Protein AF-A0A9E3CRF5-F1 (afdb_monomer_lite)

Sequence (57 aa):
RADLVMFPVDCVSHEAVTLVKRLCRQMGKRYVPLRSTGIGSFAAALASLSESSPRPR

Foldseek 3Di:
DDQEAEEEPVPDDPVVVVVCVVVCVVVVHYYDYFPHPDPVSVVVVVVVVVVPPPDDD

Structure (mmCIF, N/CA/C/O backbone):
data_AF-A0A9E3CRF5-F1
#
_entry.id   AF-A0A9E3CRF5-F1
#
loop_
_atom_site.group_PDB
_atom_site.id
_atom_site.type_symbol
_atom_site.label_atom_id
_atom_site.label_alt_id
_atom_site.label_comp_id
_atom_site.label_asym_id
_atom_site.label_entity_id
_atom_site.label_seq_id
_atom_site.pdbx_PDB_ins_code
_atom_site.Cartn_x
_atom_site.Cartn_y
_atom_site.Cartn_z
_atom_site.occupancy
_atom_site.B_iso_or_equiv
_atom_site.auth_seq_id
_atom_site.auth_comp_id
_atom_site.auth_asym_id
_atom_site.auth_atom_id
_atom_site.pdbx_PDB_model_num
ATOM 1 N N . ARG A 1 1 ? -18.732 2.821 -4.205 1.00 74.19 1 ARG A N 1
ATOM 2 C CA . ARG A 1 1 ? -18.328 1.947 -3.071 1.00 74.19 1 ARG A CA 1
ATOM 3 C C . ARG A 1 1 ? -17.211 1.041 -3.580 1.00 74.19 1 ARG A C 1
ATOM 5 O O . ARG A 1 1 ? -17.326 0.621 -4.718 1.00 74.19 1 ARG A O 1
ATOM 12 N N . ALA A 1 2 ? -16.150 0.802 -2.806 1.00 88.75 2 ALA A N 1
ATOM 13 C CA . ALA A 1 2 ? -15.012 -0.024 -3.231 1.00 88.75 2 ALA A CA 1
ATOM 14 C C . ALA A 1 2 ? -14.851 -1.256 -2.327 1.00 88.75 2 ALA A C 1
ATOM 16 O O . ALA A 1 2 ? -15.175 -1.200 -1.133 1.00 88.75 2 ALA A O 1
ATOM 17 N N . ASP A 1 3 ? -14.342 -2.350 -2.887 1.00 90.12 3 ASP A N 1
ATOM 18 C CA . ASP A 1 3 ? -14.056 -3.597 -2.159 1.00 90.12 3 ASP A CA 1
ATOM 19 C C . ASP A 1 3 ? -12.587 -3.705 -1.740 1.00 90.12 3 ASP A C 1
ATOM 21 O O . ASP A 1 3 ? -12.264 -4.355 -0.745 1.00 90.12 3 ASP A O 1
ATOM 25 N N . LEU A 1 4 ? -11.720 -2.972 -2.436 1.00 93.25 4 LEU A N 1
ATOM 26 C CA . LEU A 1 4 ? -10.291 -2.890 -2.195 1.00 93.25 4 LEU A CA 1
ATOM 27 C C . LEU A 1 4 ? -9.778 -1.496 -2.574 1.00 93.25 4 LEU A C 1
ATOM 29 O O . LEU A 1 4 ? -10.251 -0.902 -3.541 1.00 93.25 4 LEU A O 1
ATOM 33 N N . VAL A 1 5 ? -8.787 -1.000 -1.833 1.00 95.31 5 VAL A N 1
ATOM 34 C CA . VAL A 1 5 ? -8.051 0.226 -2.171 1.00 95.31 5 VAL A CA 1
ATOM 35 C C . VAL A 1 5 ? -6.610 -0.122 -2.536 1.00 95.31 5 VAL A C 1
ATOM 37 O O . VAL A 1 5 ? -5.914 -0.759 -1.751 1.00 95.31 5 VAL A O 1
ATOM 40 N N . MET A 1 6 ? -6.146 0.318 -3.702 1.00 95.31 6 MET A N 1
ATOM 41 C CA . MET A 1 6 ? -4.748 0.194 -4.124 1.00 95.31 6 MET A CA 1
ATOM 42 C C . MET A 1 6 ? -4.144 1.581 -4.313 1.00 95.31 6 MET A C 1
ATOM 44 O O . MET A 1 6 ? -4.819 2.468 -4.834 1.00 95.31 6 MET A O 1
ATOM 48 N N . PHE A 1 7 ? -2.893 1.782 -3.897 1.00 95.56 7 PHE A N 1
ATOM 49 C CA . PHE A 1 7 ? -2.207 3.059 -4.106 1.00 95.56 7 PHE A CA 1
ATOM 50 C C . PHE A 1 7 ? -0.685 2.888 -4.252 1.00 95.56 7 PHE A C 1
ATOM 52 O O . PHE A 1 7 ? -0.089 2.153 -3.463 1.00 95.56 7 PHE A O 1
ATOM 59 N N . PRO A 1 8 ? -0.044 3.563 -5.221 1.00 95.62 8 PRO A N 1
ATOM 60 C CA . PRO A 1 8 ? 1.414 3.630 -5.342 1.00 95.62 8 PRO A CA 1
ATOM 61 C C . PRO A 1 8 ? 2.018 4.487 -4.222 1.00 95.62 8 PRO A C 1
ATOM 63 O O . PRO A 1 8 ? 1.631 5.640 -4.046 1.00 95.62 8 PRO A O 1
ATOM 66 N N . VAL A 1 9 ? 2.949 3.928 -3.443 1.00 93.75 9 VAL A N 1
ATOM 67 C CA . VAL A 1 9 ? 3.545 4.620 -2.278 1.00 93.75 9 VAL A CA 1
ATOM 68 C C . VAL A 1 9 ? 4.465 5.783 -2.658 1.00 93.75 9 VAL A C 1
ATOM 70 O O . VAL A 1 9 ? 4.740 6.631 -1.819 1.00 93.75 9 VAL A O 1
ATOM 73 N N . ASP A 1 10 ? 4.933 5.816 -3.903 1.00 92.56 10 ASP A N 1
ATOM 74 C CA . ASP A 1 10 ? 5.798 6.841 -4.489 1.00 92.56 10 ASP A CA 1
ATOM 75 C C . ASP A 1 10 ? 5.027 8.050 -5.045 1.00 92.56 10 ASP A C 1
ATOM 77 O O . ASP A 1 10 ? 5.638 9.073 -5.339 1.00 92.56 10 ASP A O 1
ATOM 81 N N . CYS A 1 11 ? 3.695 7.975 -5.170 1.00 93.19 11 CYS A N 1
ATOM 82 C CA . CYS A 1 11 ? 2.879 9.066 -5.732 1.00 93.19 11 CYS A CA 1
ATOM 83 C C . CYS A 1 11 ? 1.834 9.644 -4.780 1.00 93.19 11 CYS A C 1
ATOM 85 O O . CYS A 1 11 ? 1.056 10.511 -5.175 1.00 93.19 11 CYS A O 1
ATOM 87 N N . VAL A 1 12 ? 1.797 9.185 -3.532 1.00 93.12 12 VAL A N 1
ATOM 88 C CA . VAL A 1 12 ? 0.929 9.754 -2.499 1.00 93.12 12 VAL A CA 1
ATOM 89 C C . VAL A 1 12 ? 1.767 10.215 -1.317 1.00 93.12 12 VAL A C 1
ATOM 91 O O . VAL A 1 12 ? 2.780 9.604 -0.984 1.00 93.12 12 VAL A O 1
ATOM 94 N N . SER A 1 13 ? 1.337 11.293 -0.664 1.00 96.88 13 SER A N 1
ATOM 95 C CA . SER A 1 13 ? 2.033 11.793 0.519 1.00 96.88 13 SER A CA 1
ATOM 96 C C . SER A 1 13 ? 1.876 10.842 1.709 1.00 96.88 13 SER A C 1
ATOM 98 O O . SER A 1 13 ? 0.968 10.004 1.763 1.00 96.88 13 SER A O 1
ATOM 100 N N . HIS A 1 14 ? 2.739 10.995 2.709 1.00 96.06 14 HIS A N 1
ATOM 101 C CA . HIS A 1 14 ? 2.680 10.192 3.928 1.00 96.06 14 HIS A CA 1
ATOM 102 C C . HIS A 1 14 ? 1.347 10.364 4.682 1.00 96.06 14 HIS A C 1
ATOM 104 O O . HIS A 1 14 ? 0.776 9.407 5.220 1.00 96.06 14 HIS A O 1
ATOM 110 N N . GLU A 1 15 ? 0.808 11.581 4.675 1.00 97.69 15 GLU A N 1
ATOM 111 C CA . GLU A 1 15 ? -0.479 11.936 5.268 1.00 97.69 15 GLU A CA 1
ATOM 112 C C . GLU A 1 15 ? -1.620 11.224 4.540 1.00 97.69 15 GLU A C 1
ATOM 114 O O . GLU A 1 15 ? -2.503 10.655 5.188 1.00 97.69 15 GLU A O 1
ATOM 119 N N . ALA A 1 16 ? -1.573 11.176 3.204 1.00 97.25 16 ALA A N 1
ATOM 120 C CA . ALA A 1 16 ? -2.551 10.448 2.404 1.00 97.25 16 ALA A CA 1
ATOM 121 C C . ALA A 1 16 ? -2.542 8.949 2.742 1.00 97.25 16 ALA A C 1
ATOM 123 O O . ALA A 1 16 ? -3.604 8.366 2.971 1.00 97.25 16 ALA A O 1
ATOM 124 N N . VAL A 1 17 ? -1.361 8.330 2.878 1.00 96.75 17 VAL A N 1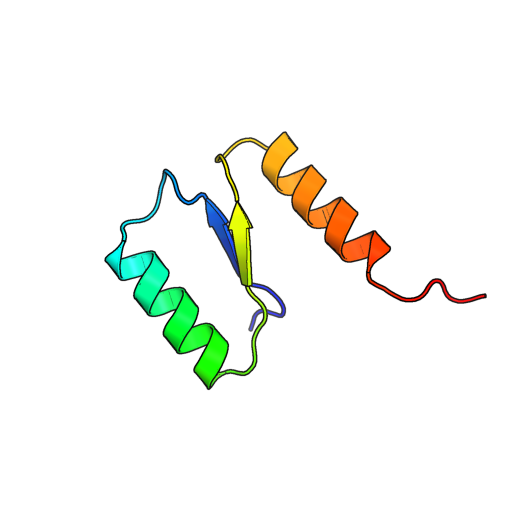
ATOM 125 C CA . VAL A 1 17 ? -1.241 6.925 3.312 1.00 96.75 17 VAL A CA 1
ATOM 126 C C . VAL A 1 17 ? -1.861 6.718 4.692 1.00 96.75 17 VAL A C 1
ATOM 128 O O . VAL A 1 17 ? -2.617 5.766 4.905 1.00 96.75 17 VAL A O 1
ATOM 131 N N . THR A 1 18 ? -1.565 7.607 5.638 1.00 97.19 18 THR A N 1
ATOM 132 C CA . THR A 1 18 ? -2.099 7.536 7.005 1.00 97.19 18 THR A CA 1
ATOM 133 C C . THR A 1 18 ? -3.624 7.637 7.010 1.00 97.19 18 THR A C 1
ATOM 135 O O . THR A 1 18 ? -4.305 6.857 7.686 1.00 97.19 18 THR A O 1
ATOM 138 N N . LEU A 1 19 ? -4.179 8.539 6.201 1.00 97.19 19 LEU A N 1
ATOM 139 C CA . LEU A 1 19 ? -5.617 8.710 6.042 1.00 97.19 19 LEU A CA 1
ATOM 140 C C . LEU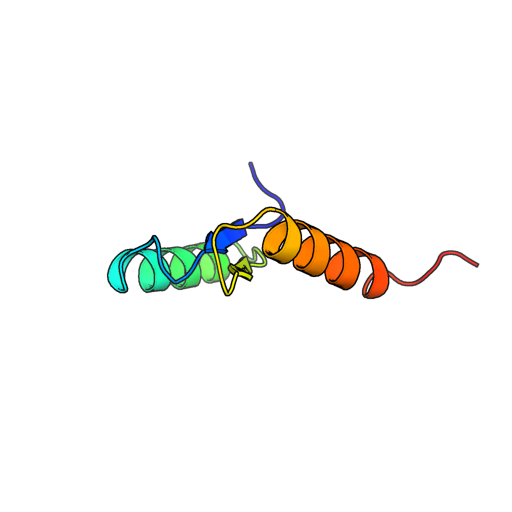 A 1 19 ? -6.274 7.476 5.411 1.00 97.19 19 LEU A C 1
ATOM 142 O O . LEU A 1 19 ? -7.267 6.989 5.954 1.00 97.19 19 LEU A O 1
ATOM 146 N N . VAL A 1 20 ? -5.698 6.920 4.340 1.00 96.25 20 VAL A N 1
ATOM 147 C CA . VAL A 1 20 ? -6.188 5.689 3.697 1.00 96.25 20 VAL A CA 1
ATOM 148 C C . VAL A 1 20 ? -6.215 4.533 4.693 1.00 96.25 20 VAL A C 1
ATOM 150 O O . VAL A 1 20 ? -7.247 3.876 4.830 1.00 96.25 20 VAL A O 1
ATOM 153 N N . LYS A 1 21 ? -5.130 4.316 5.446 1.00 95.75 21 LYS A N 1
ATOM 154 C CA . LYS A 1 21 ? -5.058 3.268 6.478 1.00 95.75 21 LYS A CA 1
ATOM 155 C C . LYS A 1 21 ? -6.150 3.435 7.533 1.00 95.75 21 LYS A C 1
ATOM 157 O O . LYS A 1 21 ? -6.830 2.466 7.875 1.00 95.75 21 LYS A O 1
ATOM 162 N N . ARG A 1 22 ? -6.344 4.660 8.037 1.00 97.69 22 ARG A N 1
ATOM 163 C CA . ARG A 1 22 ? -7.367 4.973 9.045 1.00 97.69 22 ARG A CA 1
ATOM 164 C C . ARG A 1 22 ? -8.776 4.703 8.519 1.00 97.69 22 ARG A C 1
ATOM 166 O O . ARG A 1 22 ? -9.535 4.011 9.195 1.00 97.69 22 ARG A O 1
ATOM 173 N N . LEU A 1 23 ? -9.100 5.205 7.327 1.00 96.38 23 LEU A N 1
ATOM 174 C CA . LEU A 1 23 ? -10.416 5.034 6.710 1.00 96.38 23 LEU A CA 1
ATOM 175 C C . LEU A 1 23 ? -10.702 3.567 6.394 1.00 96.38 23 LEU A C 1
ATOM 177 O O . LEU A 1 23 ? -11.769 3.061 6.731 1.00 96.38 23 LEU A O 1
ATOM 181 N N . CYS A 1 24 ? -9.741 2.858 5.802 1.00 96.62 24 CYS A N 1
ATOM 182 C CA . CYS A 1 24 ? -9.894 1.440 5.495 1.00 96.62 24 CYS A CA 1
ATOM 183 C C . CYS A 1 24 ? -10.132 0.621 6.767 1.00 96.62 24 CYS A C 1
ATOM 185 O O . CYS A 1 24 ? -11.037 -0.209 6.791 1.00 96.62 24 CYS A O 1
ATOM 187 N N . ARG A 1 25 ?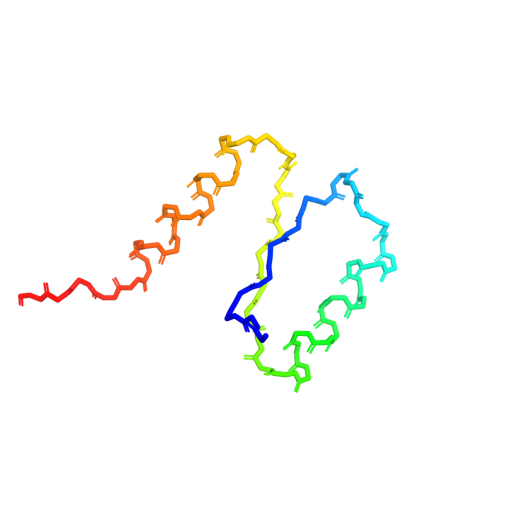 -9.410 0.918 7.855 1.00 95.56 25 ARG A N 1
ATOM 188 C CA . ARG A 1 25 ? -9.641 0.284 9.159 1.00 95.56 25 ARG A CA 1
ATOM 189 C C . ARG A 1 25 ? -11.044 0.563 9.702 1.00 95.56 25 ARG A C 1
ATOM 191 O O . ARG A 1 25 ? -11.708 -0.372 10.128 1.00 95.56 25 ARG A O 1
ATOM 198 N N . GLN A 1 26 ? -11.502 1.815 9.666 1.00 96.81 26 GLN A N 1
ATOM 199 C CA . GLN A 1 26 ? -12.844 2.188 10.139 1.00 96.81 26 GLN A CA 1
ATOM 200 C C . GLN A 1 26 ? -13.961 1.524 9.325 1.00 96.81 26 GLN A C 1
ATOM 202 O O . GLN A 1 26 ? -14.984 1.143 9.882 1.00 96.81 26 GLN A O 1
ATOM 207 N N . MET A 1 27 ? -13.762 1.365 8.017 1.00 95.06 27 MET A N 1
ATOM 208 C CA . MET A 1 27 ? -14.752 0.776 7.113 1.00 95.06 27 MET A CA 1
ATOM 209 C C . MET A 1 27 ? -14.624 -0.749 6.961 1.00 95.06 27 MET A C 1
ATOM 211 O O . MET A 1 27 ? -15.374 -1.339 6.184 1.00 95.06 27 MET A O 1
ATOM 215 N N . GLY A 1 28 ? -13.653 -1.387 7.627 1.00 94.62 28 GLY A N 1
ATOM 216 C CA . GLY A 1 28 ? -13.357 -2.813 7.449 1.00 94.62 28 GLY A CA 1
ATOM 217 C C . GLY A 1 28 ? -12.928 -3.175 6.021 1.00 94.62 28 GLY A C 1
ATOM 218 O O . GLY A 1 28 ? -13.209 -4.272 5.540 1.00 94.62 28 GLY A O 1
ATOM 219 N N . LYS A 1 29 ? -12.296 -2.242 5.304 1.00 94.75 29 LYS A N 1
ATOM 220 C CA . LYS A 1 29 ? -11.855 -2.419 3.918 1.00 94.75 29 LYS A CA 1
ATOM 221 C C . LYS A 1 29 ? -10.392 -2.825 3.860 1.00 94.75 29 LYS A C 1
ATOM 223 O O . LYS A 1 29 ? -9.558 -2.327 4.614 1.00 94.75 29 LYS A O 1
ATOM 228 N N . ARG A 1 30 ? -10.079 -3.730 2.932 1.00 94.12 30 ARG A N 1
ATOM 229 C CA . ARG A 1 30 ? -8.696 -4.101 2.631 1.00 94.12 30 ARG A CA 1
ATOM 230 C C . ARG A 1 30 ? -8.042 -2.985 1.824 1.00 94.12 30 ARG A C 1
ATOM 232 O O . ARG A 1 30 ? -8.704 -2.311 1.032 1.00 94.12 30 ARG A O 1
ATOM 239 N N . TYR A 1 31 ? -6.737 -2.828 2.000 1.00 95.12 31 TYR A N 1
ATOM 240 C CA . TYR A 1 31 ? -5.919 -1.974 1.152 1.00 95.12 31 TYR A CA 1
ATOM 241 C C . TYR A 1 31 ? -4.607 -2.678 0.798 1.00 95.12 31 TYR A C 1
ATOM 243 O O . TYR A 1 31 ? -4.123 -3.501 1.575 1.00 95.12 31 TYR A O 1
ATOM 251 N N . VAL A 1 32 ? -4.040 -2.350 -0.363 1.00 95.62 32 VAL A N 1
ATOM 252 C CA . VAL A 1 32 ? -2.778 -2.902 -0.872 1.00 95.62 32 VAL A CA 1
ATOM 253 C C . VAL A 1 32 ? -1.892 -1.746 -1.359 1.00 95.62 32 VAL A C 1
ATOM 255 O O . VAL A 1 32 ? -2.213 -1.115 -2.368 1.00 95.62 32 VAL A O 1
ATOM 258 N N . PRO A 1 33 ? -0.792 -1.425 -0.657 1.00 95.00 33 PRO A N 1
ATOM 259 C CA . PRO A 1 33 ? 0.191 -0.474 -1.161 1.00 95.00 33 PRO A CA 1
ATOM 260 C C . PRO A 1 33 ? 0.975 -1.090 -2.329 1.00 95.00 33 PRO A C 1
ATOM 262 O O . PRO A 1 33 ? 1.424 -2.233 -2.249 1.00 95.00 33 PRO A O 1
ATOM 265 N N . LEU A 1 34 ? 1.171 -0.321 -3.397 1.00 96.12 34 LEU A N 1
ATOM 266 C CA . LEU A 1 34 ? 1.947 -0.702 -4.576 1.00 96.12 34 LEU A CA 1
ATOM 267 C C . LEU A 1 34 ? 3.342 -0.076 -4.500 1.00 96.12 34 LEU A C 1
ATOM 269 O O . LEU A 1 34 ? 3.493 1.064 -4.063 1.00 96.12 34 LEU A O 1
ATOM 273 N N . ARG A 1 35 ? 4.369 -0.821 -4.923 1.00 89.62 35 ARG A N 1
ATOM 274 C CA . ARG A 1 35 ? 5.779 -0.385 -4.856 1.00 89.62 35 ARG A CA 1
ATOM 275 C C . ARG A 1 35 ? 6.160 0.614 -5.952 1.00 89.62 35 ARG A C 1
ATOM 277 O O . ARG A 1 35 ? 7.179 1.277 -5.809 1.00 89.62 35 ARG A O 1
ATOM 284 N N . SER A 1 36 ? 5.367 0.682 -7.018 1.00 92.50 36 SER A N 1
ATOM 285 C CA . SER A 1 36 ? 5.497 1.638 -8.118 1.00 92.50 36 SER A CA 1
ATOM 286 C C . SER A 1 36 ? 4.159 1.833 -8.835 1.00 92.50 36 SER A C 1
ATOM 288 O O . SER A 1 36 ? 3.226 1.037 -8.661 1.00 92.50 36 SER A O 1
ATOM 290 N N . THR A 1 37 ? 4.096 2.861 -9.681 1.00 91.00 37 THR A N 1
ATOM 291 C CA . THR A 1 37 ? 2.951 3.226 -10.538 1.00 91.00 37 THR A CA 1
ATOM 292 C C . THR A 1 37 ? 2.768 2.373 -11.791 1.00 91.00 37 THR A C 1
ATOM 294 O O . THR A 1 37 ? 1.764 2.511 -12.489 1.00 91.00 37 THR A O 1
ATOM 297 N N . GLY A 1 38 ? 3.725 1.501 -12.111 1.00 94.00 38 GLY A N 1
ATOM 298 C CA . GLY A 1 38 ? 3.707 0.737 -13.355 1.00 94.00 38 GLY A CA 1
ATOM 299 C C . GLY A 1 38 ? 2.608 -0.327 -13.404 1.00 94.00 38 GLY A C 1
ATOM 300 O O . GLY A 1 38 ? 2.257 -0.937 -12.391 1.00 94.00 38 GLY A O 1
ATOM 301 N N . ILE A 1 39 ? 2.136 -0.635 -14.617 1.00 94.38 39 ILE A N 1
ATOM 302 C CA . ILE A 1 39 ? 1.103 -1.660 -14.843 1.00 94.38 39 ILE A CA 1
ATOM 303 C C . ILE A 1 39 ? 1.520 -3.046 -14.332 1.00 94.38 39 ILE A C 1
ATOM 305 O O . ILE A 1 39 ? 0.680 -3.795 -13.850 1.00 94.38 39 ILE A O 1
ATOM 309 N N . GLY A 1 40 ? 2.819 -3.369 -14.363 1.00 95.00 40 GLY A N 1
ATOM 310 C CA . GLY A 1 40 ? 3.342 -4.630 -13.828 1.00 95.00 40 GLY A CA 1
ATOM 311 C C . GLY A 1 40 ? 3.172 -4.758 -12.310 1.00 95.00 40 GLY A C 1
ATOM 312 O O . GLY A 1 40 ? 2.776 -5.814 -11.830 1.00 95.00 40 GLY A O 1
ATOM 313 N N . SER A 1 41 ? 3.394 -3.672 -11.559 1.00 93.00 41 SER A N 1
ATOM 314 C CA . SER A 1 41 ? 3.174 -3.620 -10.102 1.00 93.00 41 SER A CA 1
ATOM 315 C C . SER A 1 41 ? 1.692 -3.815 -9.765 1.00 93.00 41 SER A C 1
ATOM 317 O O . SER A 1 41 ? 1.342 -4.591 -8.875 1.00 93.00 41 SER A O 1
ATOM 319 N N . PHE A 1 42 ? 0.809 -3.186 -10.546 1.00 93.81 42 PHE A N 1
ATOM 320 C CA . PHE A 1 42 ? -0.635 -3.368 -10.426 1.00 93.81 42 PHE A CA 1
ATOM 321 C C . PHE A 1 42 ? -1.085 -4.799 -10.770 1.00 93.81 42 PHE A C 1
ATOM 323 O O . PHE A 1 42 ? -1.814 -5.421 -9.997 1.00 93.81 42 PHE A O 1
ATOM 330 N N . ALA A 1 43 ? -0.621 -5.353 -11.894 1.00 94.94 43 ALA A N 1
ATOM 331 C CA . ALA A 1 43 ? -0.961 -6.706 -12.329 1.00 94.94 43 ALA A CA 1
ATOM 332 C C . ALA A 1 43 ? -0.474 -7.772 -11.336 1.00 94.94 43 ALA A C 1
ATOM 334 O O . ALA A 1 43 ? -1.225 -8.689 -11.009 1.00 94.94 43 ALA A O 1
ATOM 335 N N . ALA A 1 44 ? 0.742 -7.623 -10.800 1.00 93.19 44 ALA A N 1
ATOM 336 C CA . ALA A 1 44 ? 1.275 -8.511 -9.769 1.00 93.19 44 ALA A CA 1
ATOM 337 C C . ALA A 1 44 ? 0.418 -8.483 -8.494 1.00 93.19 44 ALA A C 1
ATOM 339 O O . ALA A 1 44 ? 0.072 -9.535 -7.961 1.00 93.19 44 ALA A O 1
ATOM 340 N N . ALA A 1 45 ? 0.004 -7.292 -8.044 1.00 93.25 45 ALA A N 1
ATOM 341 C CA . ALA A 1 45 ? -0.897 -7.164 -6.902 1.00 93.25 45 ALA A CA 1
ATOM 342 C C . ALA A 1 45 ? -2.248 -7.856 -7.153 1.00 93.25 45 ALA A C 1
ATOM 344 O O . ALA A 1 45 ? -2.769 -8.520 -6.258 1.00 93.25 45 ALA A O 1
ATOM 345 N N . LEU A 1 46 ? -2.803 -7.744 -8.364 1.00 92.81 46 LEU A N 1
ATOM 346 C CA . LEU A 1 46 ? -4.047 -8.422 -8.731 1.00 92.81 46 LEU A CA 1
ATOM 347 C C . LEU A 1 46 ? -3.888 -9.951 -8.775 1.00 92.81 46 LEU A C 1
ATOM 349 O O . LEU A 1 46 ? -4.757 -10.668 -8.276 1.00 92.81 46 LEU A O 1
ATOM 353 N N . ALA A 1 47 ? -2.768 -10.451 -9.302 1.00 92.69 47 ALA A N 1
ATOM 354 C CA . ALA A 1 47 ? -2.462 -11.879 -9.333 1.00 92.69 47 ALA A CA 1
ATOM 355 C C . ALA A 1 47 ? -2.394 -12.475 -7.915 1.00 92.69 47 ALA A C 1
ATOM 357 O O . ALA A 1 47 ? -3.097 -13.445 -7.627 1.00 92.69 47 ALA A O 1
ATOM 358 N N . SER A 1 48 ? -1.673 -11.836 -6.987 1.00 89.44 48 SER A N 1
ATOM 359 C CA . SER A 1 48 ? -1.584 -12.301 -5.591 1.00 89.44 48 SER A CA 1
ATOM 360 C C . SER A 1 48 ? -2.934 -12.299 -4.857 1.00 89.44 48 SER A C 1
ATOM 362 O O . SER A 1 48 ? -3.172 -13.124 -3.970 1.00 89.44 48 SER A O 1
ATOM 364 N N . LEU A 1 49 ? -3.849 -11.395 -5.222 1.00 88.44 49 LEU A N 1
ATOM 365 C CA . LEU A 1 49 ? -5.214 -11.380 -4.683 1.00 88.44 49 LEU A CA 1
ATOM 366 C C . LEU A 1 49 ? -6.072 -12.529 -5.221 1.00 88.44 49 LEU A C 1
ATOM 368 O O . LEU A 1 49 ? -6.939 -13.025 -4.505 1.00 88.44 49 LEU A O 1
ATOM 372 N N . SER A 1 50 ? -5.832 -12.965 -6.460 1.00 83.94 50 SER A N 1
ATOM 373 C CA . SER A 1 50 ? -6.524 -14.120 -7.039 1.00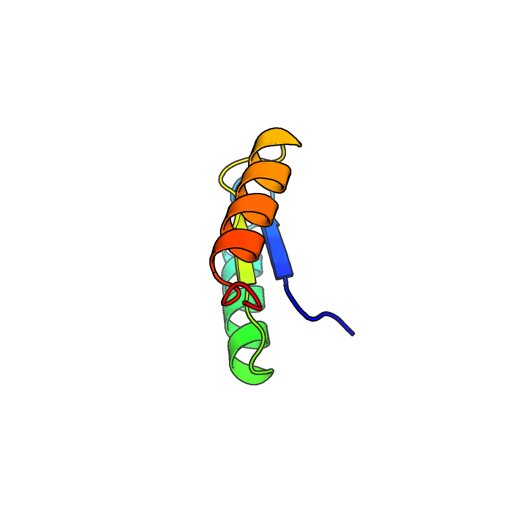 83.94 50 SER A CA 1
ATOM 374 C C . SER A 1 50 ? -6.076 -15.443 -6.405 1.00 83.94 50 SER A C 1
ATOM 376 O O . SER A 1 50 ? -6.902 -16.320 -6.162 1.00 83.94 50 SER A O 1
ATOM 378 N N . GLU A 1 51 ? -4.795 -15.559 -6.045 1.00 78.06 51 GLU A N 1
ATOM 379 C CA . GLU A 1 51 ? -4.216 -16.756 -5.417 1.00 78.06 51 GLU A CA 1
ATOM 380 C C . GLU A 1 51 ? -4.670 -16.965 -3.968 1.00 78.06 51 GLU A C 1
ATOM 382 O O . GLU A 1 51 ? -4.685 -18.090 -3.473 1.00 78.06 51 GLU A O 1
ATOM 387 N N . SER A 1 52 ? -5.062 -15.888 -3.286 1.00 63.66 52 SER A N 1
ATOM 388 C CA . SER A 1 52 ? -5.537 -15.925 -1.899 1.00 63.66 52 SER A CA 1
ATOM 389 C C . SER A 1 52 ? -7.038 -16.223 -1.769 1.00 63.66 52 SER A C 1
ATOM 391 O O . SER A 1 52 ? -7.539 -16.368 -0.651 1.00 63.66 52 SER A O 1
ATOM 393 N N . SER A 1 53 ? -7.761 -16.371 -2.886 1.00 58.31 53 SER A N 1
ATOM 394 C CA . SER A 1 53 ? -9.105 -16.952 -2.894 1.00 58.31 53 SER A CA 1
ATOM 395 C C . SER A 1 53 ? -8.995 -18.483 -2.895 1.00 58.31 53 SER A C 1
ATOM 397 O O . SER A 1 53 ? -8.269 -19.026 -3.730 1.00 58.31 53 SER A O 1
ATOM 399 N N . PRO A 1 54 ? -9.696 -19.221 -2.009 1.00 58.22 54 PRO A N 1
ATOM 400 C CA . PRO A 1 54 ? -9.711 -20.679 -2.081 1.00 58.22 54 PRO A CA 1
ATOM 401 C C . PRO A 1 54 ? -10.198 -21.093 -3.472 1.00 58.22 54 PRO A C 1
ATOM 403 O O . PRO A 1 54 ? -11.260 -20.647 -3.911 1.00 58.22 54 PRO A O 1
ATOM 406 N N . ARG A 1 55 ? -9.408 -21.906 -4.189 1.00 55.44 55 ARG A N 1
ATOM 407 C CA . ARG A 1 55 ? -9.850 -22.458 -5.476 1.00 55.44 55 ARG A CA 1
ATOM 408 C C . ARG A 1 55 ? -11.141 -23.241 -5.225 1.00 55.44 55 ARG A 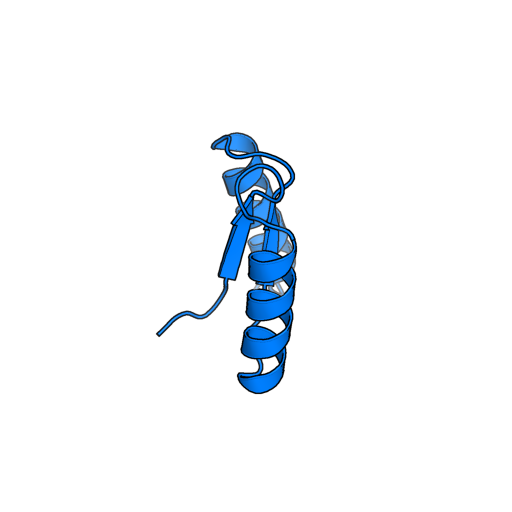C 1
ATOM 410 O O . ARG A 1 55 ? -11.116 -24.129 -4.366 1.00 55.44 55 ARG A O 1
ATOM 417 N N . PRO A 1 56 ? -12.244 -22.952 -5.934 1.00 60.03 56 PRO A N 1
ATOM 418 C CA . PRO A 1 56 ? -13.356 -23.887 -5.957 1.00 60.03 56 PRO A CA 1
ATOM 419 C C . PRO A 1 56 ? -12.825 -25.196 -6.561 1.00 60.03 56 PRO A C 1
ATOM 421 O O . PRO A 1 56 ? -12.172 -25.162 -7.606 1.00 60.03 56 PRO A O 1
ATOM 424 N N . ARG A 1 57 ? -12.992 -26.311 -5.838 1.00 55.44 57 ARG A N 1
ATOM 425 C CA . ARG A 1 57 ? -12.728 -27.649 -6.385 1.00 55.44 57 ARG A CA 1
ATOM 426 C C . ARG A 1 57 ? -13.794 -28.009 -7.404 1.00 55.44 57 ARG A C 1
ATOM 428 O O . ARG A 1 57 ? -14.958 -27.625 -7.156 1.0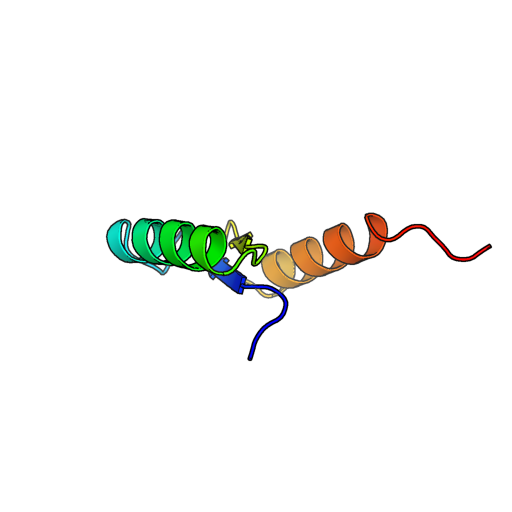0 55.44 57 ARG A O 1
#

Secondary structure (DSSP, 8-state):
--SEEEEETTSS-HHHHHHHHHHHHHTT-EEEEESSSSHHHHHHHHHHHHHTSPPP-

pLDDT: mean 89.76, std 11.54, range [55.44, 97.69]

Radius of gyration: 12.77 Å; chains: 1; bounding box: 24×40×25 Å